Protein AF-A0A6H9HIK9-F1 (afdb_monomer_lite)

pLDDT: mean 78.87, std 11.33, range [44.91, 91.88]

Structure (mmCIF, N/CA/C/O backbone):
data_AF-A0A6H9HIK9-F1
#
_entry.id   AF-A0A6H9HIK9-F1
#
loop_
_atom_site.group_PDB
_atom_site.id
_atom_site.type_symbol
_atom_site.label_atom_id
_atom_site.label_alt_id
_atom_site.label_comp_id
_atom_site.label_asym_id
_atom_site.label_entity_id
_atom_site.label_seq_id
_atom_site.pdbx_PDB_ins_code
_atom_site.Cartn_x
_atom_site.Cartn_y
_atom_site.Cartn_z
_atom_site.occupancy
_atom_site.B_iso_or_equiv
_atom_site.auth_seq_id
_atom_site.auth_comp_id
_atom_site.auth_asym_id
_atom_site.auth_atom_id
_atom_site.pdbx_PDB_model_num
ATOM 1 N N . MET A 1 1 ? -3.163 -7.187 8.458 1.00 44.91 1 MET A N 1
ATOM 2 C CA . MET A 1 1 ? -2.571 -8.084 9.483 1.00 44.91 1 MET A CA 1
ATOM 3 C C . MET A 1 1 ? -3.088 -9.496 9.244 1.00 44.91 1 MET A C 1
ATOM 5 O O . MET A 1 1 ? -4.270 -9.732 9.453 1.00 44.91 1 MET A O 1
ATOM 9 N N . SER A 1 2 ? -2.232 -10.431 8.822 1.00 55.03 2 SER A N 1
ATOM 10 C CA . SER A 1 2 ? -2.595 -11.853 8.709 1.00 55.03 2 SER A CA 1
ATOM 11 C C . SER A 1 2 ? -3.025 -12.404 10.075 1.00 55.03 2 SER A C 1
ATOM 13 O O . SER A 1 2 ? -2.193 -12.534 10.976 1.00 55.03 2 SER A O 1
ATOM 15 N N . LYS A 1 3 ? -4.311 -12.729 10.237 1.00 71.31 3 LYS A N 1
ATOM 16 C CA . LYS A 1 3 ? -4.863 -13.293 11.473 1.00 71.31 3 LYS A CA 1
ATOM 17 C C . LYS A 1 3 ? -4.997 -14.809 11.328 1.00 71.31 3 LYS A C 1
ATOM 19 O O . LYS A 1 3 ? -5.544 -15.298 10.345 1.00 71.31 3 LYS A O 1
ATOM 24 N N . ILE A 1 4 ? -4.459 -15.545 12.299 1.00 75.38 4 ILE A N 1
ATOM 25 C CA . ILE A 1 4 ? -4.681 -16.991 12.420 1.00 75.38 4 ILE A CA 1
ATOM 26 C C . ILE A 1 4 ? -6.128 -17.200 12.877 1.00 75.38 4 ILE A C 1
ATOM 28 O O . ILE A 1 4 ? -6.555 -16.585 13.861 1.00 75.38 4 ILE A O 1
ATOM 32 N N . ASP A 1 5 ? -6.874 -18.054 12.174 1.00 79.00 5 ASP A N 1
ATOM 33 C CA . ASP A 1 5 ? -8.227 -18.433 12.585 1.00 79.00 5 ASP A CA 1
ATOM 34 C C . ASP A 1 5 ? -8.170 -19.451 13.734 1.00 79.00 5 ASP A C 1
ATOM 36 O O . ASP A 1 5 ? -8.035 -20.664 13.548 1.00 79.00 5 ASP A O 1
ATOM 40 N N . TRP A 1 6 ? -8.265 -18.930 14.957 1.00 81.50 6 TRP A N 1
ATOM 41 C CA . TRP A 1 6 ? -8.268 -19.737 16.173 1.00 81.50 6 TRP A CA 1
ATOM 42 C C . TRP A 1 6 ? -9.495 -20.642 16.300 1.00 81.50 6 TRP A C 1
ATOM 44 O O . TRP A 1 6 ? -9.391 -21.690 16.934 1.00 81.50 6 TRP A O 1
ATOM 54 N N . ASN A 1 7 ? -10.633 -20.293 15.690 1.00 83.69 7 ASN A N 1
ATOM 55 C CA . ASN A 1 7 ? -11.812 -21.156 15.727 1.00 83.69 7 ASN A CA 1
ATOM 56 C C . ASN A 1 7 ? -11.574 -22.423 14.911 1.00 83.69 7 ASN A C 1
ATOM 58 O O . ASN A 1 7 ? -11.90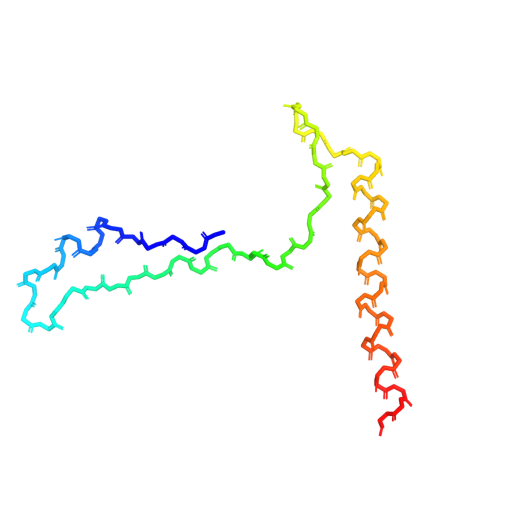0 -23.513 15.375 1.00 83.69 7 ASN A O 1
ATOM 62 N N . VAL A 1 8 ? -10.962 -22.297 13.731 1.00 82.88 8 VAL A N 1
ATOM 63 C CA . VAL A 1 8 ? -10.593 -23.460 12.911 1.00 82.88 8 VAL A CA 1
ATOM 64 C C . VAL A 1 8 ? -9.526 -24.297 13.611 1.00 82.88 8 VAL A C 1
ATOM 66 O O . VAL A 1 8 ? -9.646 -25.522 13.650 1.00 82.88 8 VAL A O 1
ATOM 69 N N . TYR A 1 9 ? -8.534 -23.657 14.234 1.00 83.50 9 TYR A N 1
ATOM 70 C CA . TYR A 1 9 ? -7.502 -24.354 15.002 1.00 83.50 9 TYR A CA 1
ATOM 71 C C . TYR A 1 9 ? -8.097 -25.195 16.141 1.00 83.50 9 TYR A C 1
ATOM 73 O O . TYR A 1 9 ? -7.823 -26.390 16.238 1.00 83.50 9 TYR A O 1
ATOM 81 N N . VAL A 1 10 ? -8.956 -24.597 16.974 1.00 85.88 10 VAL A N 1
ATOM 82 C CA . VAL A 1 10 ? -9.583 -25.288 18.113 1.00 85.88 10 VAL A CA 1
ATOM 83 C C . VAL A 1 10 ? -10.559 -26.365 17.640 1.00 85.88 10 VAL A C 1
ATOM 85 O O . VAL A 1 10 ? -10.571 -27.459 18.187 1.00 85.88 10 VAL A O 1
ATOM 88 N N . ALA A 1 11 ? -11.335 -26.113 16.584 1.00 84.81 11 ALA A N 1
ATOM 89 C CA . ALA A 1 11 ? -12.278 -27.096 16.049 1.00 84.81 11 ALA A CA 1
ATOM 90 C C . ALA A 1 11 ? -11.600 -28.326 15.416 1.00 84.81 11 ALA A C 1
ATOM 92 O O . ALA A 1 11 ? -12.270 -29.312 15.106 1.00 84.81 11 ALA A O 1
ATOM 93 N N . THR A 1 12 ? -10.290 -28.269 15.170 1.00 85.75 12 THR A N 1
ATOM 94 C CA . THR A 1 12 ? -9.549 -29.317 14.460 1.00 85.75 12 THR A CA 1
ATOM 95 C C . THR A 1 12 ? -8.369 -29.872 15.249 1.00 85.75 12 THR A C 1
ATOM 97 O O . THR A 1 12 ? -7.691 -30.764 14.744 1.00 85.75 12 THR A O 1
ATOM 100 N N . SER A 1 13 ? -8.164 -29.411 16.489 1.00 83.19 13 SER A N 1
ATOM 101 C CA . SER A 1 13 ? -7.074 -29.843 17.375 1.00 83.19 13 SER A CA 1
ATOM 102 C C . SER A 1 13 ? -7.041 -31.344 17.615 1.00 83.19 13 SER A C 1
ATOM 104 O O . SER A 1 13 ? -5.964 -31.910 17.773 1.00 83.19 13 SER A O 1
ATOM 106 N N . ASP A 1 14 ? -8.207 -31.983 17.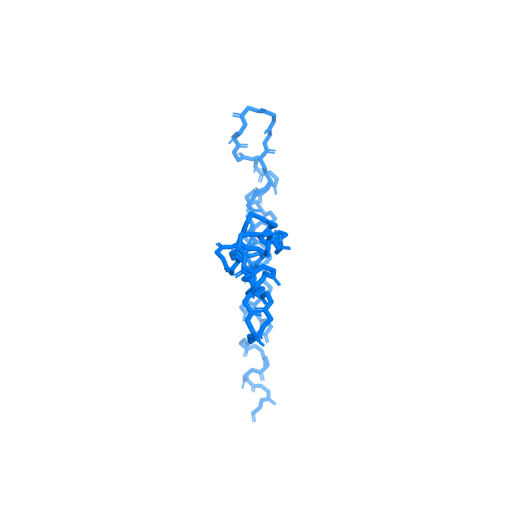583 1.00 86.50 14 ASP A N 1
ATOM 107 C CA . ASP A 1 14 ? -8.369 -33.391 17.940 1.00 86.50 14 ASP A CA 1
ATOM 108 C C . ASP A 1 14 ? -8.295 -34.326 16.721 1.00 86.50 14 ASP A C 1
ATOM 110 O O . ASP A 1 14 ? -8.568 -35.522 16.818 1.00 86.50 14 ASP A O 1
ATOM 114 N N . ARG A 1 15 ? -7.936 -33.804 15.541 1.00 83.38 15 ARG A N 1
ATOM 115 C CA . ARG A 1 15 ? -7.711 -34.630 14.348 1.00 83.38 15 ARG A CA 1
ATOM 116 C C . ARG A 1 15 ? -6.392 -35.394 14.475 1.00 83.38 15 ARG A C 1
ATOM 118 O O . ARG A 1 15 ? -5.370 -34.812 14.815 1.00 83.38 15 ARG A O 1
ATOM 125 N N . GLU A 1 16 ? -6.378 -36.670 14.076 1.00 80.88 16 GLU A N 1
ATOM 126 C CA . GLU A 1 16 ? -5.160 -37.513 14.044 1.00 80.88 16 GLU A CA 1
ATOM 127 C C . GLU A 1 16 ? -4.016 -36.909 13.211 1.00 80.88 16 GLU A C 1
ATOM 129 O O . GLU A 1 16 ? -2.845 -37.193 13.442 1.00 80.88 16 GLU A O 1
ATOM 134 N N . GLN A 1 17 ? -4.359 -36.061 12.239 1.00 84.75 17 GLN A N 1
ATOM 135 C CA . GLN A 1 17 ? -3.427 -35.383 11.332 1.00 84.75 17 GLN A CA 1
ATOM 136 C C . GLN A 1 17 ? -2.944 -34.025 11.880 1.00 84.75 17 GLN A C 1
ATOM 138 O O . GLN A 1 17 ? -2.139 -33.358 11.232 1.00 84.75 17 GLN A O 1
ATOM 143 N N . GLY A 1 18 ? -3.419 -33.627 13.065 1.00 79.75 18 GLY A N 1
ATOM 144 C CA . GLY A 1 18 ? -3.147 -32.344 13.705 1.00 79.75 18 GLY A CA 1
ATOM 145 C C . GLY A 1 18 ? -4.144 -31.229 13.347 1.00 79.75 18 GLY A C 1
ATOM 146 O O . GLY A 1 18 ? -4.966 -31.382 12.435 1.00 79.75 18 GLY A O 1
ATOM 147 N N . PRO A 1 19 ? -4.082 -30.094 14.071 1.00 83.75 19 PRO A N 1
ATOM 148 C CA . PRO A 1 19 ? -4.931 -28.933 13.830 1.00 83.75 19 PRO A CA 1
ATOM 149 C C . PRO A 1 19 ? -4.661 -28.290 12.471 1.00 83.75 19 PRO A C 1
ATOM 151 O O . PRO A 1 19 ? -3.518 -28.102 12.051 1.00 83.75 19 PRO A O 1
ATOM 154 N N . LEU A 1 20 ? -5.736 -27.874 11.811 1.00 82.31 20 LEU A N 1
ATOM 155 C CA . LEU A 1 20 ? -5.678 -27.054 10.612 1.00 82.31 20 LEU A CA 1
ATOM 156 C C . LEU A 1 20 ? -5.342 -25.615 10.998 1.00 82.31 20 LEU A C 1
ATOM 158 O O . LEU A 1 20 ? -6.077 -24.958 11.734 1.00 82.31 20 LEU A O 1
ATOM 162 N N . VAL A 1 21 ? -4.232 -25.121 10.454 1.00 79.38 21 VAL A N 1
ATOM 163 C CA . VAL A 1 21 ? -3.827 -23.721 10.562 1.00 79.38 21 VAL A CA 1
ATOM 164 C C . VAL A 1 21 ? -4.155 -23.040 9.242 1.00 79.38 21 VAL A C 1
ATOM 166 O O . VAL A 1 21 ? -3.498 -23.275 8.228 1.00 79.38 21 VAL A O 1
ATOM 169 N N . THR A 1 22 ? -5.189 -22.204 9.244 1.00 76.69 22 THR A N 1
ATOM 170 C CA . THR A 1 22 ? -5.561 -21.393 8.083 1.00 76.69 22 THR A CA 1
ATOM 171 C C . THR A 1 22 ? -5.108 -19.957 8.286 1.00 76.69 22 THR A C 1
ATOM 173 O O . THR A 1 22 ? -5.363 -19.349 9.328 1.00 76.69 22 THR A O 1
ATOM 176 N N . TYR A 1 23 ? -4.450 -19.411 7.268 1.00 66.56 23 TYR A N 1
ATOM 177 C CA . TYR A 1 23 ? -4.089 -18.003 7.204 1.00 66.56 23 TYR A CA 1
ATOM 178 C C . TYR A 1 23 ? -5.080 -17.284 6.298 1.00 66.56 23 TYR A C 1
ATOM 180 O O . TYR A 1 23 ? -5.276 -17.678 5.147 1.00 66.56 23 TYR A O 1
ATOM 188 N N . GLU A 1 24 ? -5.699 -16.224 6.808 1.00 65.31 24 GLU A N 1
ATOM 189 C CA . GLU A 1 24 ? -6.540 -15.361 5.991 1.00 65.31 24 GLU A CA 1
ATOM 190 C C . GLU A 1 24 ? -5.646 -14.487 5.094 1.00 65.31 24 GLU A C 1
ATOM 192 O O . GLU A 1 24 ? -5.119 -13.452 5.501 1.00 65.31 24 GLU A O 1
ATOM 197 N N . LEU A 1 25 ? -5.449 -14.931 3.849 1.00 61.56 25 LEU A N 1
ATOM 198 C CA . LEU A 1 25 ? -4.708 -14.195 2.816 1.00 61.56 25 LEU A CA 1
ATOM 199 C C . LEU A 1 25 ? -5.510 -13.032 2.198 1.00 61.56 25 LEU A C 1
ATOM 201 O O . LEU A 1 25 ? -5.004 -12.359 1.304 1.00 61.56 25 LEU A O 1
ATOM 205 N N . ASN A 1 26 ? -6.741 -12.776 2.659 1.00 53.84 26 ASN A N 1
ATOM 206 C CA . ASN A 1 26 ? -7.649 -11.795 2.048 1.00 53.84 26 ASN A CA 1
ATOM 207 C C . ASN A 1 26 ? -7.308 -10.331 2.326 1.00 53.84 26 ASN A C 1
ATOM 209 O O . ASN A 1 26 ? -7.832 -9.443 1.656 1.00 53.84 26 ASN A O 1
ATOM 213 N N . SER A 1 27 ? -6.410 -10.042 3.259 1.00 54.03 27 SER A N 1
ATOM 214 C CA . SER A 1 27 ? -5.819 -8.710 3.310 1.00 54.03 27 SER A CA 1
ATOM 215 C C . SER A 1 27 ? -4.761 -8.638 2.217 1.00 54.03 27 SER A C 1
ATOM 217 O O . SER A 1 27 ? -3.642 -9.125 2.393 1.00 54.03 27 SER A O 1
ATOM 219 N N . PHE A 1 28 ? -5.081 -7.984 1.099 1.00 51.41 28 PHE A N 1
ATOM 220 C CA . PHE A 1 28 ? -4.054 -7.333 0.295 1.00 51.41 28 PHE A CA 1
ATOM 221 C C . PHE A 1 28 ? -3.400 -6.234 1.160 1.00 51.41 28 PHE A C 1
ATOM 223 O O . PHE A 1 28 ? -3.566 -5.048 0.909 1.00 51.41 28 PHE A O 1
ATOM 230 N N . ASP A 1 29 ? -2.622 -6.622 2.176 1.00 53.03 29 ASP A N 1
ATOM 231 C CA . ASP A 1 29 ? -1.877 -5.741 3.095 1.00 53.03 29 ASP A CA 1
ATOM 232 C C . ASP A 1 29 ? -0.835 -4.879 2.346 1.00 53.03 29 ASP A C 1
ATOM 234 O O . ASP A 1 29 ? -0.123 -4.079 2.942 1.00 53.03 29 ASP A O 1
ATOM 238 N N . ARG A 1 30 ? -0.711 -5.072 1.027 1.00 54.53 30 ARG A N 1
ATOM 239 C CA . ARG A 1 30 ? 0.193 -4.356 0.125 1.00 54.53 30 ARG A CA 1
ATOM 240 C C . ARG A 1 30 ? -0.512 -3.338 -0.771 1.00 54.53 30 ARG A C 1
ATOM 242 O O . ARG A 1 30 ? 0.145 -2.754 -1.629 1.00 54.53 30 ARG A O 1
ATOM 249 N N . VAL A 1 31 ? -1.817 -3.127 -0.609 1.00 62.31 31 VAL A N 1
ATOM 250 C CA . VAL A 1 31 ? -2.494 -2.006 -1.269 1.00 62.31 31 VAL A CA 1
ATOM 251 C C . VAL A 1 31 ? -2.195 -0.766 -0.443 1.00 62.31 31 VAL A C 1
ATOM 253 O O . VAL A 1 31 ? -2.645 -0.638 0.691 1.00 62.31 31 VAL A O 1
ATOM 256 N N . ILE A 1 32 ? -1.389 0.131 -1.005 1.00 68.12 32 ILE A N 1
ATOM 257 C CA . ILE A 1 32 ? -1.243 1.483 -0.470 1.00 68.12 32 ILE A CA 1
ATOM 258 C C . ILE A 1 32 ? -2.636 2.105 -0.559 1.00 68.12 32 ILE A C 1
ATOM 260 O O . ILE A 1 32 ? -3.201 2.123 -1.643 1.00 68.12 32 ILE A O 1
ATOM 264 N N . THR A 1 33 ? -3.209 2.574 0.543 1.00 76.19 33 THR A N 1
ATOM 265 C CA . THR A 1 33 ? -4.504 3.270 0.558 1.00 76.19 33 THR A CA 1
ATOM 266 C C . THR A 1 33 ? -4.308 4.708 1.026 1.00 76.19 33 THR A C 1
ATOM 268 O O . THR A 1 33 ? -3.415 4.960 1.843 1.00 76.19 33 THR A O 1
ATOM 271 N N . PRO A 1 34 ? -5.100 5.670 0.527 1.00 79.00 34 PRO A N 1
ATOM 272 C CA . PRO A 1 34 ? -5.054 7.033 1.039 1.00 79.00 34 PRO A CA 1
ATOM 273 C C . PRO A 1 34 ? -5.438 7.060 2.525 1.00 79.00 34 PRO A C 1
ATOM 275 O O . PRO A 1 34 ? -6.279 6.287 2.980 1.00 79.00 34 PRO A O 1
ATOM 278 N N . TYR A 1 35 ? -4.804 7.951 3.290 1.00 80.31 35 TYR A N 1
ATOM 279 C CA . TYR A 1 35 ? -5.153 8.169 4.693 1.00 80.31 35 TYR A CA 1
ATOM 280 C C . TYR A 1 35 ? -6.558 8.770 4.806 1.00 80.31 35 TYR A C 1
ATOM 282 O O . TYR A 1 35 ? -6.841 9.810 4.198 1.00 80.31 35 TYR A O 1
ATOM 290 N N . THR A 1 36 ? -7.407 8.129 5.600 1.00 82.62 36 THR A N 1
ATOM 291 C CA . THR A 1 36 ? -8.775 8.560 5.897 1.00 82.62 36 THR A CA 1
ATOM 292 C C . THR A 1 36 ? -8.857 9.290 7.235 1.00 82.62 36 THR A C 1
ATOM 294 O O . THR A 1 36 ? -8.117 8.967 8.164 1.00 82.62 36 THR A O 1
ATOM 297 N N .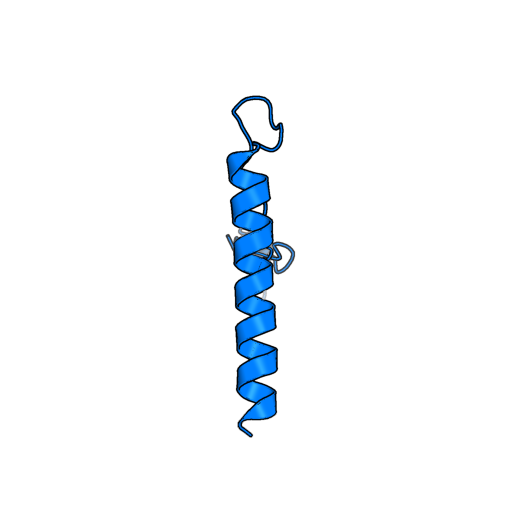 ASP A 1 37 ? -9.741 10.283 7.324 1.00 81.31 37 ASP A N 1
ATOM 298 C CA . ASP A 1 37 ? -10.045 10.996 8.567 1.00 81.31 37 ASP A CA 1
ATOM 299 C C . ASP A 1 37 ? -10.937 10.176 9.524 1.00 81.31 37 ASP A C 1
ATOM 301 O O . ASP A 1 37 ? -11.263 9.015 9.263 1.00 81.31 37 ASP A O 1
ATOM 305 N N . GLU A 1 38 ? -11.309 10.781 10.657 1.00 82.19 38 GLU A N 1
ATOM 306 C CA . GLU A 1 38 ? -12.152 10.164 11.695 1.00 82.19 38 GLU A CA 1
ATOM 307 C C . GLU A 1 38 ? -13.574 9.823 11.206 1.00 82.19 38 GLU A C 1
ATOM 309 O O . GLU A 1 38 ? -14.201 8.915 11.750 1.00 82.19 38 GLU A O 1
ATOM 314 N N . ASP A 1 39 ? -14.048 10.489 10.150 1.00 81.31 39 ASP A N 1
ATOM 315 C CA . ASP A 1 39 ? -15.350 10.267 9.514 1.00 81.31 39 ASP A CA 1
ATOM 316 C C . ASP A 1 39 ? -15.268 9.263 8.344 1.00 81.31 39 ASP A C 1
ATOM 318 O O . ASP A 1 39 ? -16.278 8.934 7.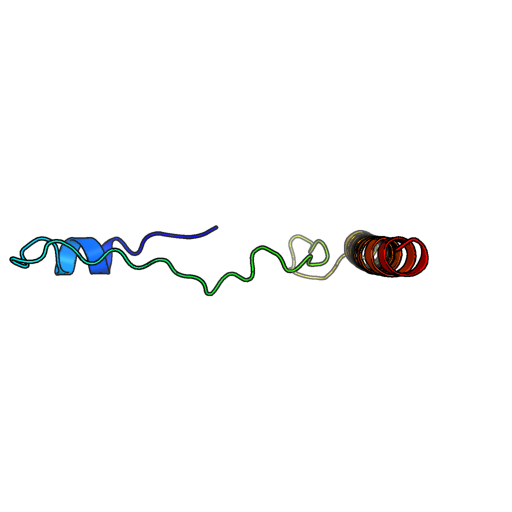717 1.00 81.31 39 ASP A O 1
ATOM 322 N N . GLY A 1 40 ? -14.069 8.747 8.049 1.00 78.50 40 GLY A N 1
ATOM 323 C CA . GLY A 1 40 ? -13.817 7.800 6.966 1.00 78.50 40 GLY A CA 1
ATOM 324 C C . GLY A 1 40 ? -13.672 8.445 5.587 1.00 78.50 40 GLY A C 1
ATOM 325 O O . GLY A 1 40 ? -13.658 7.727 4.586 1.00 78.50 40 GLY A O 1
ATOM 326 N N . ASN A 1 41 ? -13.543 9.772 5.503 1.00 84.06 41 ASN A N 1
ATOM 327 C CA . ASN A 1 41 ? -13.314 10.460 4.237 1.00 84.06 41 ASN A CA 1
ATOM 328 C C . ASN A 1 41 ? -11.829 10.455 3.883 1.00 84.06 41 ASN A C 1
ATOM 330 O O . ASN A 1 41 ? -10.958 10.631 4.737 1.00 84.06 41 ASN A O 1
ATOM 334 N N . GLU A 1 42 ? -11.518 10.287 2.599 1.00 83.19 42 GLU A N 1
ATOM 335 C CA . GLU A 1 42 ? -10.142 10.398 2.127 1.00 83.19 42 GLU A CA 1
ATOM 336 C C . GLU A 1 42 ? -9.627 11.825 2.313 1.00 83.19 42 GLU A C 1
ATOM 338 O O . GLU A 1 42 ? -10.193 12.796 1.807 1.00 83.19 42 GLU A O 1
ATOM 343 N N . THR A 1 43 ? -8.507 11.956 3.016 1.00 85.88 43 THR A N 1
ATOM 344 C CA . THR A 1 43 ? -7.872 13.259 3.191 1.00 85.88 43 THR A CA 1
ATOM 345 C C . THR A 1 43 ? -7.149 13.671 1.909 1.00 85.88 43 THR A C 1
ATOM 347 O O . THR A 1 43 ? -6.520 12.851 1.237 1.00 85.88 43 THR A O 1
ATOM 350 N N . LEU A 1 44 ? -7.147 14.973 1.603 1.00 86.38 44 LEU A N 1
ATOM 351 C CA . LEU A 1 44 ? -6.354 15.534 0.498 1.00 86.38 44 LEU A CA 1
ATOM 352 C C . LEU A 1 44 ? -4.870 15.140 0.600 1.00 86.38 44 LEU A C 1
ATOM 354 O O . LEU A 1 44 ? -4.246 14.784 -0.398 1.00 86.38 44 LEU A O 1
ATOM 358 N N . GLY A 1 45 ? -4.311 15.147 1.816 1.00 83.50 45 GLY A N 1
ATOM 359 C CA . GLY A 1 45 ? -2.940 14.690 2.064 1.00 83.50 45 GLY A CA 1
ATOM 360 C C . GLY A 1 45 ? -2.747 13.198 1.773 1.00 83.50 45 GLY A C 1
ATOM 361 O O . GLY A 1 45 ? -1.746 12.815 1.168 1.00 83.50 45 GLY A O 1
ATOM 362 N N . GLY A 1 46 ? -3.726 12.365 2.136 1.00 83.00 46 GLY A N 1
ATOM 363 C CA . GLY A 1 46 ? -3.747 10.935 1.840 1.00 83.00 46 GLY A CA 1
ATOM 364 C C . GLY A 1 46 ? -3.777 10.636 0.342 1.00 83.00 46 GLY A C 1
ATOM 365 O O . GLY A 1 46 ? -3.025 9.779 -0.117 1.00 83.00 46 GLY A O 1
ATOM 366 N N . GLN A 1 47 ? -4.574 11.377 -0.432 1.00 85.38 47 GLN A N 1
ATOM 367 C CA . 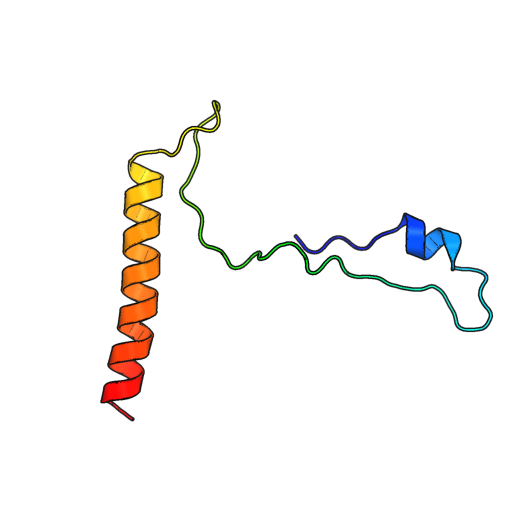GLN A 1 47 ? -4.640 11.234 -1.891 1.00 85.38 47 GLN A CA 1
ATOM 368 C C . GLN A 1 47 ? -3.328 11.634 -2.573 1.00 85.38 47 GLN A C 1
ATOM 370 O O . GLN A 1 47 ? -2.830 10.910 -3.435 1.00 85.38 47 GLN A O 1
ATOM 375 N N . ILE A 1 48 ? -2.720 12.752 -2.162 1.00 88.19 48 ILE A N 1
ATOM 376 C CA . ILE A 1 48 ? -1.424 13.188 -2.704 1.00 88.19 48 ILE A CA 1
ATOM 377 C C . ILE A 1 48 ? -0.343 12.143 -2.397 1.00 88.19 48 ILE A C 1
ATOM 379 O O . ILE A 1 48 ? 0.404 11.743 -3.291 1.00 88.19 48 ILE A O 1
ATOM 383 N N . GLY A 1 49 ? -0.286 11.657 -1.152 1.00 85.75 49 GLY A N 1
ATOM 384 C CA . GLY A 1 49 ? 0.654 10.612 -0.747 1.00 85.75 49 GLY A CA 1
ATOM 385 C C . GLY A 1 49 ? 0.467 9.313 -1.533 1.00 85.75 49 GLY A C 1
ATOM 386 O O . GLY A 1 49 ? 1.448 8.726 -1.991 1.00 85.75 49 GLY A O 1
ATOM 387 N N . TYR A 1 50 ? -0.783 8.906 -1.760 1.00 87.56 50 TYR A N 1
ATOM 388 C CA . TYR A 1 50 ? -1.131 7.737 -2.566 1.00 87.56 50 TYR A CA 1
ATOM 389 C C . TYR A 1 50 ? -0.597 7.847 -4.004 1.00 87.56 50 TYR A C 1
ATOM 391 O O . TYR A 1 50 ? 0.077 6.934 -4.488 1.00 87.56 50 TYR A O 1
ATOM 399 N N . VAL A 1 51 ? -0.825 8.984 -4.672 1.00 89.56 51 VAL A N 1
ATOM 400 C CA . VAL A 1 51 ? -0.359 9.213 -6.052 1.00 89.56 51 VAL A CA 1
ATOM 401 C C . VAL A 1 51 ? 1.169 9.207 -6.134 1.00 89.56 51 VAL A C 1
ATOM 403 O O . VAL A 1 51 ? 1.731 8.583 -7.035 1.00 89.56 51 VAL A O 1
ATOM 406 N N . ILE A 1 52 ? 1.857 9.851 -5.184 1.00 91.25 52 ILE A N 1
ATOM 407 C CA . ILE A 1 52 ? 3.327 9.866 -5.133 1.00 91.25 52 ILE A CA 1
ATOM 408 C C . ILE A 1 52 ? 3.876 8.450 -4.947 1.00 91.25 52 ILE A C 1
ATOM 410 O O . ILE A 1 52 ? 4.804 8.058 -5.654 1.00 91.25 52 ILE A O 1
ATOM 414 N N . ALA A 1 53 ? 3.303 7.671 -4.028 1.00 87.19 53 ALA A N 1
ATOM 415 C CA . ALA A 1 53 ? 3.771 6.323 -3.737 1.00 87.19 53 ALA A CA 1
ATOM 416 C C . ALA A 1 53 ? 3.671 5.408 -4.967 1.00 87.19 53 ALA A C 1
ATOM 418 O O . ALA A 1 53 ? 4.652 4.755 -5.325 1.00 87.19 53 ALA A O 1
ATOM 419 N N . TYR A 1 54 ? 2.535 5.425 -5.674 1.00 88.06 54 TYR A N 1
ATOM 420 C CA . TYR A 1 54 ? 2.386 4.678 -6.927 1.00 88.06 54 TYR A CA 1
ATOM 421 C C . TYR A 1 54 ? 3.285 5.215 -8.045 1.00 88.06 54 TYR A C 1
ATOM 423 O O . TYR A 1 54 ? 3.871 4.421 -8.783 1.00 88.06 54 TYR A O 1
ATOM 431 N N . GLY A 1 55 ? 3.457 6.536 -8.146 1.00 91.88 55 GLY A N 1
ATOM 432 C CA . GLY A 1 55 ? 4.366 7.155 -9.110 1.00 91.88 55 GLY A CA 1
ATOM 433 C C . GLY A 1 55 ? 5.819 6.709 -8.924 1.00 91.88 55 GLY A C 1
ATOM 434 O O . GLY A 1 55 ? 6.482 6.349 -9.895 1.00 91.88 55 GLY A O 1
ATOM 435 N N . LEU A 1 56 ? 6.297 6.655 -7.678 1.00 90.94 56 LEU A N 1
ATOM 436 C CA . LEU A 1 56 ? 7.632 6.154 -7.342 1.00 90.94 56 LEU A CA 1
ATOM 437 C C . LEU A 1 56 ? 7.767 4.656 -7.613 1.00 90.94 56 LEU A C 1
ATOM 439 O O . LEU A 1 56 ? 8.792 4.227 -8.139 1.00 90.94 56 LEU A O 1
ATOM 443 N N . MET A 1 57 ? 6.736 3.867 -7.298 1.00 88.25 57 MET A N 1
ATOM 444 C CA . MET A 1 57 ? 6.728 2.429 -7.567 1.00 88.25 57 MET A CA 1
ATOM 445 C C . MET A 1 57 ? 6.883 2.158 -9.067 1.00 88.25 57 MET A C 1
ATOM 447 O O . MET A 1 57 ? 7.786 1.433 -9.477 1.00 88.25 57 MET A O 1
ATOM 451 N N . VAL A 1 58 ? 6.052 2.795 -9.896 1.00 91.31 58 VAL A N 1
ATOM 452 C CA . VAL A 1 58 ? 6.117 2.667 -11.358 1.00 91.31 58 VAL A CA 1
ATOM 453 C C . VAL A 1 58 ? 7.450 3.191 -11.888 1.00 91.31 58 VAL A C 1
ATOM 455 O O . VAL A 1 58 ? 8.091 2.512 -12.686 1.00 91.31 58 VAL A O 1
ATOM 458 N N . GLY A 1 59 ? 7.904 4.354 -11.416 1.00 89.50 59 GLY A N 1
ATOM 459 C CA . GLY A 1 59 ? 9.183 4.937 -11.819 1.00 89.50 59 GLY A CA 1
ATOM 460 C C . GLY A 1 59 ? 10.366 4.013 -11.535 1.00 89.50 59 GLY A C 1
ATOM 461 O O . GLY A 1 59 ? 11.220 3.830 -12.398 1.00 89.50 59 GLY A O 1
ATOM 462 N N . PHE A 1 60 ? 10.385 3.368 -10.368 1.00 89.12 60 PHE A N 1
ATOM 463 C CA . PHE A 1 60 ? 11.417 2.401 -10.005 1.00 89.12 60 PHE A CA 1
ATOM 464 C C . PHE A 1 60 ? 11.438 1.194 -10.952 1.00 89.12 60 PHE A C 1
ATOM 466 O O . PHE A 1 60 ? 12.506 0.816 -11.431 1.00 89.12 60 PHE A O 1
ATOM 473 N N . PHE A 1 61 ? 10.274 0.626 -11.282 1.00 88.06 61 PHE A N 1
ATOM 474 C CA . PHE A 1 61 ? 10.189 -0.492 -12.228 1.00 88.06 61 PHE A CA 1
ATOM 475 C C . PHE A 1 61 ? 10.583 -0.093 -13.653 1.00 88.06 61 PHE A C 1
ATOM 477 O O . PHE A 1 61 ? 11.315 -0.830 -14.308 1.00 88.06 61 PHE A O 1
ATOM 484 N N . VAL A 1 62 ? 10.138 1.071 -14.133 1.00 89.06 62 VAL A N 1
ATOM 485 C CA . VAL A 1 62 ? 10.443 1.552 -15.490 1.00 89.06 62 VAL A CA 1
ATOM 486 C C . VAL A 1 62 ? 11.928 1.874 -15.641 1.00 89.06 62 VAL A C 1
ATOM 488 O O . VAL A 1 62 ? 12.541 1.472 -16.627 1.00 89.06 62 VAL A O 1
ATOM 491 N N . LEU A 1 63 ? 12.526 2.561 -14.664 1.00 86.50 63 LEU A N 1
ATOM 492 C CA . LEU A 1 63 ? 13.963 2.832 -14.672 1.00 86.50 63 LEU A CA 1
ATOM 493 C C . LEU A 1 63 ? 14.754 1.527 -14.556 1.00 86.50 63 LEU A C 1
ATOM 495 O O . LEU A 1 63 ? 15.643 1.292 -15.364 1.00 86.50 63 LEU A O 1
ATOM 499 N N . GLY A 1 64 ? 14.395 0.646 -13.620 1.00 83.38 64 GLY A N 1
ATOM 500 C CA . GLY A 1 64 ? 15.042 -0.658 -13.474 1.00 83.38 64 GLY A CA 1
ATOM 501 C C . GLY A 1 64 ? 15.002 -1.495 -14.756 1.00 83.38 64 GLY A C 1
ATOM 502 O O . GLY A 1 64 ? 15.993 -2.134 -15.084 1.00 83.38 64 GLY A O 1
ATOM 503 N N . TRP A 1 65 ? 13.900 -1.438 -15.510 1.00 81.94 65 TRP A N 1
ATOM 504 C CA . TRP A 1 65 ? 13.769 -2.106 -16.806 1.00 81.94 65 TRP A CA 1
ATOM 505 C C . TRP A 1 65 ? 14.622 -1.467 -17.909 1.00 81.94 65 TRP A C 1
ATOM 507 O O . TRP A 1 65 ? 15.167 -2.177 -18.740 1.00 81.94 65 TRP A O 1
ATOM 517 N N . LEU A 1 66 ? 14.741 -0.137 -17.947 1.00 80.94 66 LEU A N 1
ATOM 518 C CA . LEU A 1 66 ? 15.528 0.569 -18.971 1.00 80.94 66 LEU A CA 1
ATOM 519 C C . LEU A 1 66 ? 17.046 0.379 -18.826 1.00 80.94 66 LEU A C 1
ATOM 521 O O . LEU A 1 66 ? 17.772 0.570 -19.800 1.00 80.94 66 LEU A O 1
ATOM 525 N N . PHE A 1 67 ? 17.524 0.058 -17.623 1.00 75.31 67 PHE A N 1
ATOM 526 C CA . PHE A 1 67 ? 18.946 -0.152 -17.322 1.00 75.31 67 PHE A CA 1
ATOM 527 C C . PHE A 1 67 ? 19.356 -1.638 -17.266 1.00 75.31 67 PHE A C 1
ATOM 529 O O 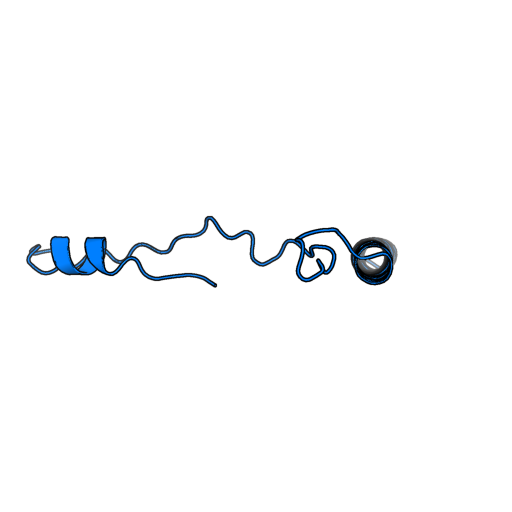. PHE A 1 67 ? 20.501 -1.931 -16.912 1.00 75.31 67 PHE A O 1
ATOM 536 N N . ILE A 1 68 ? 18.444 -2.553 -17.610 1.00 61.66 68 ILE A N 1
ATOM 537 C CA . ILE A 1 68 ? 18.655 -4.005 -17.749 1.00 61.66 68 ILE A CA 1
ATOM 538 C C . ILE A 1 68 ? 18.664 -4.386 -19.229 1.00 61.66 68 ILE A C 1
ATOM 540 O O . ILE A 1 68 ? 19.497 -5.249 -19.586 1.00 61.66 68 ILE A O 1
#

Foldseek 3Di:
DWDWDVVQQVVACPPPVGGDTDTDPVPPVVQQFFDADPVRHRDPNRVVVNVVVVVVVVVVVVVVVVVD

Sequence (68 aa):
MSKIDWNVYVATSDREQGPLVTYELNSFDRVITPYTDEDGNETLGGQIGYVIAYGLMVGFFVLGWLFI

Secondary structure (DSSP, 8-state):
---B-HHHHHHHTTSTT-----B-TT--TT---PPB-TTSPBPHHHHHHHHHHHHHHHHHHHHHHHT-

Radius of gyration: 20.13 Å; chains: 1; bounding box: 34×53×37 Å